Protein AF-A0A6B4JS55-F1 (afdb_monomer)

Solvent-accessible surface area (backbone atoms only — not comparable to full-atom values): 9440 Å² total; per-residue (Å²): 138,82,82,73,67,76,88,73,62,76,83,79,77,85,82,71,87,78,90,81,87,57,94,52,58,47,84,81,62,92,46,70,90,77,60,61,92,87,66,59,70,77,77,47,56,65,67,59,50,42,39,40,51,37,48,50,50,37,60,70,33,62,77,70,79,25,47,61,42,30,35,39,94,71,93,45,83,74,40,40,27,38,38,39,33,73,47,78,88,81,42,40,39,30,39,30,29,66,45,81,40,96,51,71,48,56,51,61,60,58,51,49,48,54,52,47,21,63,75,70,66,30,66,30,32,36,45,37,31,53,28,46,73,40,70,68,35,51,61,65,31,72,88,44,62,47,46,83,41,30,41,79,58,56,65,74,80,96

Secondary structure (DSSP, 8-state):
-PPPPGGG-PPPPP--------TTEEPPP--GGGPPTT--TTTS-HHHHHHHHHHHHHHHHTTTT-EEEEEPSSSSTT--EEEEE--TTT-EEEEEEE---SSPBPHHHHHHHHHHHHHHT-SEEEEE-SS-B-HHHHHHHTTTTEEEE-HHHHTTT-

pLDDT: mean 81.61, std 12.76, range [41.22, 96.5]

Organism: Clostridium botulinum (NCBI:txid1491)

Mean predicted aligned error: 8.32 Å

InterPro domains:
  IPR007560 Restriction endonuclease type IV, Mrr [PF04471] (41-150)
  IPR011335 Restriction endonuclease type II-like [SSF52980] (45-151)
  IPR011856 tRNA endonuclease-like domain superfamily [G3DSA:3.40.1350.10] (24-152)
  IPR052906 Type IV Methyl-Directed Restriction Enzyme [PTHR30015] (39-149)

Radius of gyration: 18.64 Å; Cα contacts (8 Å, |Δi|>4): 243; chains: 1; bounding box: 46×41×55 Å

Foldseek 3Di:
DDDPDPVPDDDDDDFDDADPDDPQFDDQDDLVVVDDPPDLLLPDDQVSQLSVVLVVVCVVQVPQCKHKTAGDPPPPLQFGIWIADRPNPQTGIETEGEDEDPDADDLVVLVSQVVVCVVVVHQAYEYHYQAHHDPSNCVVCVPHRYHYDYNVRVVVVD

Nearest PDB structures (foldseek):
  4oc8-assembly1_B  TM=4.666E-01  e=2.605E-04  Azoarcus olearius
  9bf5-assembly1_D  TM=5.554E-01  e=1.117E-01  Vibrio cholerae
  4rhl-assembly1_A  TM=4.607E-01  e=1.898E+00  Trypanosoma brucei brucei TREU927
  5kxq-assembly1_A  TM=5.515E-01  e=3.668E+00  Mus musculus
  8vh7-assembly2_B  TM=5.231E-01  e=5.099E+00  Pasteurella multocida

Structure (mmCIF, N/CA/C/O backbone):
data_AF-A0A6B4JS55-F1
#
_entry.id   AF-A0A6B4JS55-F1
#
loop_
_atom_site.group_PDB
_atom_site.id
_atom_site.type_symbol
_atom_site.label_atom_id
_atom_site.label_alt_id
_atom_site.label_comp_id
_atom_site.label_asym_id
_atom_site.label_entity_id
_atom_site.label_seq_id
_atom_site.pdbx_PDB_ins_code
_atom_site.Cartn_x
_atom_site.Cartn_y
_atom_site.Cartn_z
_atom_site.occupancy
_atom_site.B_iso_or_equiv
_atom_site.auth_seq_id
_atom_site.auth_comp_id
_atom_site.auth_asym_id
_atom_site.auth_atom_id
_atom_site.pdbx_PDB_model_num
ATOM 1 N N . MET A 1 1 ? -25.680 19.920 40.220 1.00 43.62 1 MET A N 1
ATOM 2 C CA . MET A 1 1 ? -25.164 18.617 39.754 1.00 43.62 1 MET A CA 1
ATOM 3 C C . MET A 1 1 ? -23.734 18.501 40.249 1.00 43.62 1 MET A C 1
ATOM 5 O O . MET A 1 1 ? -22.929 19.341 39.877 1.00 43.62 1 MET A O 1
ATOM 9 N N . SER A 1 2 ? -23.458 17.577 41.173 1.00 55.91 2 SER A N 1
ATOM 10 C CA . SER A 1 2 ? -22.101 17.342 41.684 1.00 55.91 2 SER A CA 1
ATOM 11 C C . SER A 1 2 ? -21.401 16.384 40.726 1.00 55.91 2 SER A C 1
ATOM 13 O O . SER A 1 2 ? -21.922 15.296 40.490 1.00 55.91 2 SER A O 1
ATOM 15 N N . ALA A 1 3 ? -20.277 16.789 40.137 1.00 56.72 3 ALA A N 1
ATOM 16 C CA . ALA A 1 3 ? -19.425 15.859 39.407 1.00 56.72 3 ALA A CA 1
ATOM 17 C C . ALA A 1 3 ? -18.825 14.875 40.424 1.00 56.72 3 ALA A C 1
ATOM 19 O O . ALA A 1 3 ? -18.230 15.303 41.413 1.00 56.72 3 ALA A O 1
ATOM 20 N N . GLY A 1 4 ? -19.048 13.573 40.227 1.00 68.38 4 GLY A N 1
ATOM 21 C CA . GLY A 1 4 ? -18.447 12.529 41.058 1.00 68.38 4 GLY A CA 1
ATOM 22 C C . GLY A 1 4 ? -16.914 12.543 40.963 1.00 68.38 4 GLY A C 1
ATOM 23 O O . GLY A 1 4 ? -16.363 13.103 40.008 1.00 68.38 4 GLY A O 1
ATOM 24 N N . PRO A 1 5 ? -16.206 11.970 41.949 1.00 69.19 5 PRO A N 1
ATOM 25 C CA . PRO A 1 5 ? -14.750 11.970 41.963 1.00 69.19 5 PRO A CA 1
ATOM 26 C C . PRO A 1 5 ? -14.206 11.210 40.745 1.00 69.19 5 PRO A C 1
ATOM 28 O O . PRO A 1 5 ? -14.605 10.084 40.458 1.00 69.19 5 PRO A O 1
ATOM 31 N N . LEU A 1 6 ? -13.264 11.832 40.027 1.00 60.06 6 LEU A N 1
ATOM 32 C CA . LEU A 1 6 ? -12.662 11.296 38.796 1.00 60.06 6 LEU A CA 1
ATOM 33 C C . LEU A 1 6 ? -12.039 9.894 38.984 1.00 60.06 6 LEU A C 1
ATOM 35 O O . LEU A 1 6 ? -11.842 9.171 38.015 1.00 60.06 6 LEU A O 1
ATOM 39 N N . SER A 1 7 ? -11.744 9.516 40.233 1.00 64.12 7 SER A N 1
ATOM 40 C CA . SER A 1 7 ? -11.198 8.221 40.646 1.00 64.12 7 SER A CA 1
ATOM 41 C C . SER A 1 7 ? -12.162 7.040 40.495 1.00 64.12 7 SER A C 1
ATOM 43 O O . SER A 1 7 ? -11.712 5.900 40.549 1.00 64.12 7 SER A O 1
ATOM 45 N N . GLU A 1 8 ? -13.465 7.287 40.334 1.00 66.12 8 GLU A N 1
ATOM 46 C CA . GLU A 1 8 ? -14.493 6.238 40.210 1.00 66.12 8 GLU A CA 1
ATOM 47 C C . GLU A 1 8 ? -14.862 5.907 38.754 1.00 66.12 8 GLU A C 1
ATOM 49 O O . GLU A 1 8 ? -15.607 4.961 38.496 1.00 66.12 8 GLU A O 1
ATOM 54 N N . LEU A 1 9 ? -14.333 6.651 37.779 1.00 66.69 9 LEU A N 1
ATOM 55 C CA . LEU A 1 9 ? -14.548 6.361 36.364 1.00 66.69 9 LEU A CA 1
ATOM 56 C C . LEU A 1 9 ? -13.609 5.234 35.922 1.00 66.69 9 LEU A C 1
ATOM 58 O O . LEU A 1 9 ? -12.410 5.441 35.734 1.00 66.69 9 LEU A O 1
ATOM 62 N N . ALA A 1 10 ? -14.161 4.033 35.732 1.00 71.75 10 ALA A N 1
ATOM 63 C CA . ALA A 1 10 ? -13.436 2.952 35.075 1.00 71.75 10 ALA A CA 1
ATOM 64 C C . ALA A 1 10 ? -13.008 3.408 33.664 1.00 71.75 10 ALA A C 1
ATOM 66 O O . ALA A 1 10 ? -13.832 3.969 32.934 1.00 71.75 10 ALA A O 1
ATOM 67 N N . PRO A 1 11 ? -11.745 3.189 33.257 1.00 70.06 11 PRO A N 1
ATOM 68 C CA . PRO A 1 11 ? -11.278 3.610 31.945 1.00 70.06 11 PRO A CA 1
ATOM 69 C C . PRO A 1 11 ? -12.096 2.926 30.845 1.00 70.06 11 PRO A C 1
ATOM 71 O O . PRO A 1 11 ? -12.168 1.697 30.768 1.00 70.06 11 PRO A O 1
ATOM 74 N N . ILE A 1 12 ? -12.712 3.738 29.986 1.00 75.38 12 ILE A N 1
ATOM 75 C CA . ILE A 1 12 ? -13.439 3.264 28.808 1.00 75.38 12 ILE A CA 1
ATOM 76 C C . ILE A 1 12 ? -12.394 2.824 27.785 1.00 75.38 12 ILE A C 1
ATOM 78 O O . ILE A 1 12 ? -11.573 3.631 27.347 1.00 75.38 12 ILE A O 1
ATOM 82 N N . ARG A 1 13 ? -12.406 1.542 27.409 1.00 64.00 13 ARG A N 1
ATOM 83 C CA . ARG A 1 13 ? -11.528 1.050 26.344 1.00 64.00 13 ARG A CA 1
ATOM 84 C C . ARG A 1 13 ? -11.985 1.647 25.009 1.00 64.00 13 ARG A C 1
ATOM 86 O O . ARG A 1 13 ? -13.163 1.494 24.679 1.00 64.00 13 ARG A O 1
ATOM 93 N N . PRO A 1 14 ? -11.096 2.299 24.242 1.00 69.75 14 PRO A N 1
ATOM 94 C CA . PRO A 1 14 ? -11.410 2.691 22.877 1.00 69.75 14 PRO A CA 1
ATOM 95 C C . PRO A 1 14 ? -11.754 1.445 22.059 1.00 69.75 14 PRO A C 1
ATOM 97 O O . PRO A 1 14 ? -11.102 0.410 22.202 1.00 69.75 14 PRO A O 1
ATOM 100 N N . ILE A 1 15 ? -12.779 1.542 21.218 1.00 74.00 15 ILE A N 1
ATOM 101 C CA . ILE A 1 15 ? -13.171 0.477 20.295 1.00 74.00 15 ILE A CA 1
ATOM 102 C C . ILE A 1 15 ? -12.742 0.928 18.902 1.00 74.00 15 ILE A C 1
ATOM 104 O O . ILE A 1 15 ? -13.204 1.965 18.429 1.00 74.00 15 ILE A O 1
ATOM 108 N N . LEU A 1 16 ? -11.863 0.157 18.262 1.00 77.88 16 LEU A N 1
ATOM 109 C CA . LEU A 1 16 ? -11.553 0.294 16.842 1.00 77.88 16 LEU A CA 1
ATOM 110 C C . LEU A 1 16 ? -12.348 -0.770 16.078 1.00 77.88 16 LEU A C 1
ATOM 112 O O . LEU A 1 16 ? -12.114 -1.965 16.256 1.00 77.88 16 LEU A O 1
ATOM 116 N N . ASP A 1 17 ? -13.303 -0.332 15.259 1.00 79.38 17 ASP A N 1
ATOM 117 C CA . ASP A 1 17 ? -14.098 -1.213 14.402 1.00 79.38 17 ASP A CA 1
ATOM 118 C C . ASP A 1 17 ? -13.525 -1.207 12.979 1.00 79.38 17 ASP A C 1
ATOM 120 O O . ASP A 1 17 ? -13.647 -0.226 12.243 1.00 79.38 17 ASP A O 1
ATOM 124 N N . LEU A 1 18 ? -12.839 -2.292 12.614 1.00 80.56 18 LEU A N 1
ATOM 125 C CA . LEU A 1 18 ? -12.252 -2.472 11.288 1.00 80.56 18 LEU A CA 1
ATOM 126 C C . LEU A 1 18 ? -13.158 -3.365 10.446 1.00 80.56 18 LEU A C 1
ATOM 128 O O . LEU A 1 18 ? -13.332 -4.550 10.744 1.00 80.56 18 LEU A O 1
ATOM 132 N N . ASN A 1 19 ? -13.685 -2.815 9.350 1.00 82.06 19 ASN A N 1
ATOM 133 C CA . ASN A 1 19 ? -14.408 -3.607 8.364 1.00 82.06 19 ASN A CA 1
ATOM 134 C C . ASN A 1 19 ? -13.429 -4.493 7.576 1.00 82.06 19 ASN A C 1
ATOM 136 O O . ASN A 1 19 ? -12.632 -4.006 6.769 1.00 82.06 19 ASN A O 1
ATOM 140 N N . ARG A 1 20 ? -13.533 -5.801 7.817 1.00 85.12 20 ARG A N 1
ATOM 141 C CA . ARG A 1 20 ? -12.724 -6.863 7.203 1.00 85.12 20 ARG A CA 1
ATOM 142 C C . ARG A 1 20 ? -13.462 -7.619 6.095 1.00 85.12 20 ARG A C 1
ATOM 144 O O . ARG A 1 20 ? -12.968 -8.632 5.615 1.00 85.12 20 ARG A O 1
ATOM 151 N N . ASN A 1 21 ? -14.657 -7.183 5.711 1.00 83.88 21 ASN A N 1
ATOM 152 C CA . ASN A 1 21 ? -15.412 -7.836 4.650 1.00 83.88 21 ASN A CA 1
ATOM 153 C C . ASN A 1 21 ? -15.010 -7.236 3.304 1.00 83.88 21 ASN A C 1
ATOM 155 O O . ASN A 1 21 ? -15.443 -6.140 2.953 1.00 83.88 21 ASN A O 1
ATOM 159 N N . ASP A 1 22 ? -14.197 -7.972 2.551 1.00 83.50 22 ASP A N 1
ATOM 160 C CA . ASP A 1 22 ? -13.803 -7.616 1.192 1.00 83.50 22 ASP A CA 1
ATOM 161 C C . ASP A 1 22 ? -13.894 -8.852 0.293 1.00 83.50 22 ASP A C 1
ATOM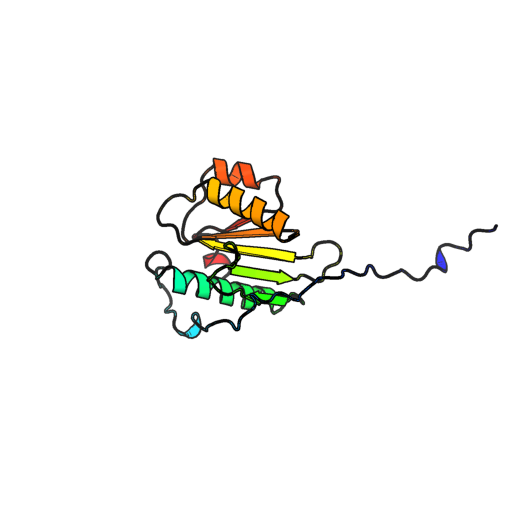 163 O O . ASP A 1 22 ? -13.310 -9.897 0.580 1.00 83.50 22 ASP A O 1
ATOM 167 N N . SER A 1 23 ? -14.639 -8.744 -0.807 1.00 83.75 23 SER A N 1
ATOM 168 C CA . SER A 1 23 ? -14.821 -9.849 -1.755 1.00 83.75 23 SER A CA 1
ATOM 169 C C . SER A 1 23 ? -13.563 -10.169 -2.561 1.00 83.75 23 SER A C 1
ATOM 171 O O . SER A 1 23 ? -13.549 -11.162 -3.282 1.00 83.75 23 SER A O 1
ATOM 173 N N . ARG A 1 24 ? -12.533 -9.317 -2.499 1.00 85.75 24 ARG A N 1
ATOM 174 C CA . ARG A 1 24 ? -11.260 -9.528 -3.194 1.00 85.75 24 ARG A CA 1
ATOM 175 C C . ARG A 1 24 ? -10.320 -10.465 -2.443 1.00 85.75 24 ARG A C 1
ATOM 177 O O . ARG A 1 24 ? -9.308 -10.845 -3.024 1.00 85.75 24 ARG A O 1
ATOM 184 N N . PHE A 1 25 ? -10.600 -10.800 -1.183 1.00 86.31 25 PHE A N 1
ATOM 185 C CA . PHE A 1 25 ? -9.686 -11.606 -0.381 1.00 86.31 25 PHE A CA 1
ATOM 186 C C . PHE A 1 25 ? -9.602 -13.052 -0.869 1.00 86.31 25 PHE A C 1
ATOM 188 O O . PHE A 1 25 ? -10.621 -13.704 -1.095 1.00 86.31 25 PHE A O 1
ATOM 195 N N . VAL A 1 26 ? -8.374 -13.546 -1.012 1.00 83.31 26 VAL A N 1
ATOM 196 C CA . VAL A 1 26 ? -8.061 -14.895 -1.498 1.00 83.31 26 VAL A CA 1
ATOM 197 C C . VAL A 1 26 ? -7.066 -15.592 -0.581 1.00 83.31 26 VAL A C 1
ATOM 199 O O . VAL A 1 26 ? -6.388 -14.956 0.226 1.00 83.31 26 VAL A O 1
ATOM 202 N N . THR A 1 27 ? -6.983 -16.917 -0.707 1.00 80.69 27 THR A N 1
ATOM 203 C CA . THR A 1 27 ? -5.937 -17.695 -0.045 1.00 80.69 27 THR A CA 1
ATOM 204 C C . THR A 1 27 ? -4.582 -17.385 -0.698 1.00 80.69 27 THR A C 1
ATOM 206 O O . THR A 1 27 ? -4.493 -17.424 -1.928 1.00 80.69 27 THR A O 1
ATOM 209 N N . PRO A 1 28 ? -3.546 -17.074 0.094 1.00 72.00 28 PRO A N 1
ATOM 210 C CA . PRO A 1 28 ? -2.179 -16.911 -0.391 1.00 72.00 28 PRO A CA 1
ATOM 211 C C . PRO A 1 28 ? -1.687 -18.154 -1.146 1.00 72.00 28 PRO A C 1
ATOM 213 O O . PRO A 1 28 ? -2.043 -19.283 -0.805 1.00 72.00 28 PRO A O 1
ATOM 216 N N . ILE A 1 29 ? -0.862 -17.939 -2.171 1.00 74.62 29 ILE A N 1
ATOM 217 C CA . ILE A 1 29 ? -0.146 -19.008 -2.878 1.00 74.62 29 ILE A CA 1
ATOM 218 C C . ILE A 1 29 ? 1.243 -19.119 -2.256 1.00 74.62 29 ILE A C 1
ATOM 220 O O . ILE A 1 29 ? 1.911 -18.099 -2.101 1.00 74.62 29 ILE A O 1
ATOM 224 N N . GLU A 1 30 ? 1.680 -20.338 -1.934 1.00 73.38 30 GLU A N 1
ATOM 225 C CA . GLU A 1 30 ? 3.015 -20.561 -1.378 1.00 73.38 30 GLU A CA 1
ATOM 226 C C . GLU A 1 30 ? 4.106 -20.473 -2.456 1.00 73.38 30 GLU A C 1
ATOM 228 O O . GLU A 1 30 ? 4.227 -21.359 -3.305 1.00 73.38 30 GLU A O 1
ATOM 233 N N . VAL A 1 31 ? 4.925 -19.420 -2.410 1.00 72.62 31 VAL A N 1
ATOM 234 C CA . VAL A 1 31 ? 6.056 -19.173 -3.324 1.00 72.62 31 VAL A CA 1
ATOM 235 C C . VAL A 1 31 ? 7.390 -19.257 -2.581 1.00 72.62 31 VAL A C 1
ATOM 237 O O . VAL A 1 31 ? 8.357 -19.814 -3.100 1.00 72.62 31 VAL A O 1
ATOM 240 N N . LEU A 1 32 ? 7.435 -18.791 -1.330 1.00 67.25 32 LEU A N 1
ATOM 241 C CA . LEU A 1 32 ? 8.620 -18.754 -0.469 1.00 67.25 32 LEU A CA 1
ATOM 242 C C . LEU A 1 32 ? 9.299 -20.113 -0.300 1.00 67.25 32 LEU A C 1
ATOM 244 O O . LEU A 1 32 ? 10.522 -20.175 -0.220 1.00 67.25 32 LEU A O 1
ATOM 248 N N . ASN A 1 33 ? 8.528 -21.199 -0.264 1.00 69.50 33 ASN A N 1
ATOM 249 C CA . ASN A 1 33 ? 9.065 -22.546 -0.058 1.00 69.50 33 ASN A CA 1
ATOM 250 C C . ASN A 1 33 ? 9.905 -23.054 -1.247 1.00 69.50 33 ASN A C 1
ATOM 252 O O . ASN A 1 33 ? 10.666 -24.003 -1.083 1.00 69.50 33 ASN A O 1
ATOM 256 N N . ASN A 1 34 ? 9.790 -22.418 -2.419 1.00 70.25 34 ASN A N 1
ATOM 257 C CA . ASN A 1 34 ? 10.501 -22.796 -3.642 1.00 70.25 34 ASN A CA 1
ATOM 258 C C . ASN A 1 34 ? 11.648 -21.834 -3.999 1.00 70.25 34 ASN A C 1
ATOM 260 O O . ASN A 1 34 ? 12.261 -21.991 -5.054 1.00 70.25 34 ASN A O 1
ATOM 264 N N . LEU A 1 35 ? 11.929 -20.830 -3.159 1.00 73.19 35 LEU A N 1
ATOM 265 C CA . LEU A 1 35 ? 12.982 -19.851 -3.422 1.00 73.19 35 LEU A CA 1
ATOM 266 C C . LEU A 1 35 ? 14.337 -20.323 -2.898 1.00 73.19 35 LEU A C 1
ATOM 268 O O . LEU A 1 35 ? 14.494 -20.611 -1.713 1.00 73.19 35 LEU A O 1
ATOM 272 N N . GLU A 1 36 ? 15.331 -20.357 -3.785 1.00 74.38 36 GLU A N 1
ATOM 273 C CA . GLU A 1 36 ? 16.715 -20.641 -3.414 1.00 74.38 36 GLU A CA 1
ATOM 274 C C . GLU A 1 36 ? 17.407 -19.383 -2.870 1.00 74.38 36 GLU A C 1
ATOM 276 O O . GLU A 1 36 ? 17.162 -18.254 -3.318 1.00 74.38 36 GLU A O 1
ATOM 281 N N . GLU A 1 37 ? 18.305 -19.578 -1.905 1.00 68.69 37 GLU A N 1
ATOM 282 C CA . GLU A 1 37 ? 19.143 -18.509 -1.366 1.00 68.69 37 GLU A CA 1
ATOM 283 C C . GLU A 1 37 ? 19.997 -17.893 -2.491 1.00 68.69 37 GLU A C 1
ATOM 285 O O . GLU A 1 37 ? 20.692 -18.597 -3.221 1.00 68.69 37 GLU A O 1
ATOM 290 N N . GLY A 1 38 ? 19.922 -16.569 -2.661 1.00 68.81 38 GLY A N 1
ATOM 291 C CA . GLY A 1 38 ? 20.593 -15.857 -3.757 1.00 68.81 38 GLY A CA 1
ATOM 292 C C . GLY A 1 38 ? 19.754 -15.661 -5.027 1.00 68.81 38 GLY A C 1
ATOM 293 O O . GLY A 1 38 ? 20.281 -15.151 -6.017 1.00 68.81 38 GLY A O 1
ATOM 294 N N . THR A 1 39 ? 18.460 -16.007 -5.012 1.00 74.69 39 THR A N 1
ATOM 295 C CA . THR A 1 39 ? 17.543 -15.711 -6.126 1.00 74.69 39 THR A CA 1
ATOM 296 C C . THR A 1 39 ? 17.510 -14.212 -6.441 1.00 74.69 39 THR A C 1
ATOM 298 O O . THR A 1 39 ? 17.236 -13.376 -5.577 1.00 74.69 39 THR A O 1
ATOM 301 N N . ASN A 1 40 ? 17.732 -13.857 -7.709 1.00 76.06 40 ASN A N 1
ATOM 302 C CA . ASN A 1 40 ? 17.613 -12.479 -8.169 1.00 76.06 40 ASN A CA 1
ATOM 303 C C . ASN A 1 40 ? 16.135 -12.087 -8.342 1.00 76.06 40 ASN A C 1
ATOM 305 O O . ASN A 1 40 ? 15.525 -12.334 -9.382 1.00 76.06 40 ASN A O 1
ATOM 309 N N . LEU A 1 41 ? 15.571 -11.410 -7.340 1.00 77.38 41 LEU A N 1
ATOM 310 C CA . LEU A 1 41 ? 14.175 -10.952 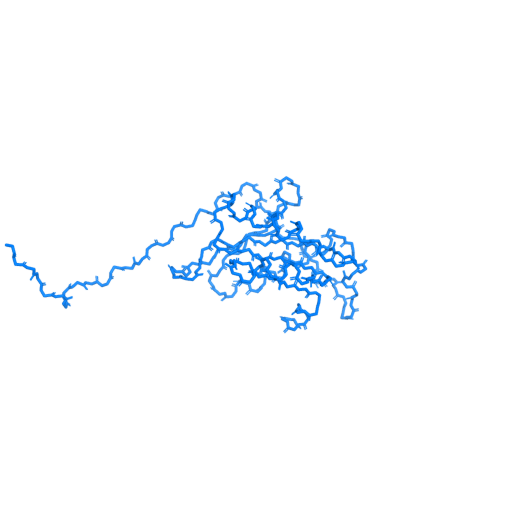-7.352 1.00 77.38 41 LEU A CA 1
ATOM 311 C C . LEU A 1 41 ? 13.835 -10.024 -8.533 1.00 77.38 41 LEU A C 1
ATOM 313 O O . LEU A 1 41 ? 12.675 -9.924 -8.917 1.00 77.38 41 LEU A O 1
ATOM 317 N N . ALA A 1 42 ? 14.816 -9.335 -9.128 1.00 73.25 42 ALA A N 1
ATOM 318 C CA . ALA A 1 42 ? 14.571 -8.476 -10.290 1.00 73.25 42 ALA A CA 1
ATOM 319 C C . ALA A 1 42 ? 14.326 -9.277 -11.587 1.00 73.25 42 ALA A C 1
ATOM 321 O O . ALA A 1 42 ? 13.667 -8.781 -12.512 1.00 73.25 42 ALA A O 1
ATOM 322 N N . GLU A 1 43 ? 14.842 -10.507 -11.651 1.00 79.94 43 GLU A N 1
ATOM 323 C CA . GLU A 1 43 ? 14.688 -11.435 -12.779 1.00 79.94 43 GLU A CA 1
ATOM 324 C C . GLU A 1 43 ? 13.467 -12.352 -12.640 1.00 79.94 43 GLU A C 1
ATOM 326 O O . GLU A 1 43 ? 13.025 -12.915 -13.639 1.00 79.94 43 GLU A O 1
ATOM 331 N N . MET A 1 44 ? 12.893 -12.442 -11.437 1.00 81.19 44 MET A N 1
ATOM 332 C CA . MET A 1 44 ? 11.644 -13.151 -11.156 1.00 81.19 44 MET A CA 1
ATOM 333 C C . MET A 1 44 ? 10.484 -12.625 -12.016 1.00 81.19 44 MET A C 1
ATOM 335 O O . MET A 1 44 ? 10.440 -11.439 -12.377 1.00 81.19 44 MET A O 1
ATOM 339 N N . ASP A 1 45 ? 9.525 -13.499 -12.335 1.00 84.19 45 ASP A N 1
ATOM 340 C CA . ASP A 1 45 ? 8.291 -13.056 -12.971 1.00 84.19 45 ASP A CA 1
ATOM 341 C C . ASP A 1 45 ? 7.548 -12.044 -12.080 1.00 84.19 45 ASP A C 1
ATOM 343 O O . ASP A 1 45 ? 7.679 -12.021 -10.856 1.00 84.19 45 ASP A O 1
ATOM 347 N N . TRP A 1 46 ? 6.824 -11.119 -12.703 1.00 80.44 46 TRP A N 1
ATOM 348 C CA . TRP A 1 46 ? 6.134 -10.071 -11.957 1.00 80.44 46 TRP A CA 1
ATOM 349 C C . TRP A 1 46 ? 5.014 -10.643 -11.071 1.00 80.44 46 TRP A C 1
ATOM 351 O O . TRP A 1 46 ? 4.821 -10.122 -9.975 1.00 80.44 46 TRP A O 1
ATOM 361 N N . GLU A 1 47 ? 4.333 -11.709 -11.505 1.00 81.25 47 GLU A N 1
ATOM 362 C CA . GLU A 1 47 ? 3.260 -12.362 -10.748 1.00 81.25 47 GLU A CA 1
ATOM 363 C C . GLU A 1 47 ? 3.835 -13.103 -9.532 1.00 81.25 47 GLU A C 1
ATOM 365 O O . GLU A 1 47 ? 3.358 -12.931 -8.408 1.00 81.25 47 GLU A O 1
ATOM 370 N N . ASP A 1 48 ? 4.943 -13.826 -9.723 1.00 81.69 48 ASP A N 1
ATOM 371 C CA . ASP A 1 48 ? 5.679 -14.487 -8.638 1.00 81.69 48 ASP A CA 1
ATOM 372 C C . ASP A 1 48 ? 6.176 -13.479 -7.591 1.00 81.69 48 ASP A C 1
ATOM 374 O O . ASP A 1 48 ? 6.087 -13.733 -6.389 1.00 81.69 48 ASP A O 1
ATOM 378 N N . PHE A 1 49 ? 6.649 -12.303 -8.022 1.00 82.50 49 PHE A N 1
ATOM 379 C CA . PHE A 1 49 ? 7.070 -11.245 -7.102 1.00 82.50 49 PHE A CA 1
ATOM 380 C C . PHE A 1 49 ? 5.899 -10.691 -6.280 1.00 82.50 49 PHE A C 1
ATOM 382 O O . PHE A 1 49 ? 6.048 -10.448 -5.081 1.00 82.50 49 PHE A O 1
ATOM 389 N N . GLU A 1 50 ? 4.726 -10.499 -6.887 1.00 82.44 50 GLU A N 1
ATOM 390 C CA . GLU A 1 50 ? 3.527 -10.087 -6.149 1.00 82.44 50 GLU A CA 1
ATOM 391 C C . GLU A 1 50 ? 3.130 -11.141 -5.108 1.00 82.44 50 GLU A C 1
ATOM 393 O O . GLU A 1 50 ? 2.871 -10.799 -3.952 1.00 82.44 50 GLU A O 1
ATOM 398 N N . HIS A 1 51 ? 3.135 -12.424 -5.479 1.00 82.69 51 HIS A N 1
ATOM 399 C CA . HIS A 1 51 ? 2.856 -13.524 -4.553 1.00 82.69 51 HIS A CA 1
ATOM 400 C C . HIS A 1 51 ? 3.879 -13.626 -3.419 1.00 82.69 51 HIS A C 1
ATOM 402 O O . HIS A 1 51 ? 3.485 -13.775 -2.261 1.00 82.69 51 HIS A O 1
ATOM 408 N N . LEU A 1 52 ? 5.164 -13.447 -3.721 1.00 83.56 52 LEU A N 1
ATOM 409 C CA . LEU A 1 52 ? 6.229 -13.387 -2.725 1.00 83.56 52 LEU A CA 1
ATOM 410 C C . LEU A 1 52 ? 5.974 -12.281 -1.692 1.00 83.56 52 LEU A C 1
ATOM 412 O O . LEU A 1 52 ? 6.063 -12.518 -0.488 1.00 83.56 52 LEU A O 1
ATOM 416 N N . VAL A 1 53 ? 5.645 -11.068 -2.146 1.00 83.44 53 VAL A N 1
ATOM 417 C CA . VAL A 1 53 ? 5.361 -9.944 -1.243 1.00 83.44 53 VAL A CA 1
ATOM 418 C C . VAL A 1 53 ? 4.115 -10.230 -0.405 1.00 83.44 53 VAL A C 1
ATOM 420 O O . VAL A 1 53 ? 4.118 -9.966 0.795 1.00 83.44 53 VAL A O 1
ATOM 423 N N . ARG A 1 54 ? 3.069 -10.807 -1.000 1.00 83.25 54 ARG A N 1
ATOM 424 C CA . ARG A 1 54 ? 1.842 -11.194 -0.288 1.00 83.25 54 ARG A CA 1
ATOM 425 C C . ARG A 1 54 ? 2.138 -12.145 0.876 1.00 83.25 54 ARG A C 1
ATOM 427 O O . ARG A 1 54 ? 1.753 -11.843 2.005 1.00 83.25 54 ARG A O 1
ATOM 434 N N . GLU A 1 55 ? 2.872 -13.230 0.630 1.00 82.25 55 GLU A N 1
ATOM 435 C CA . GLU A 1 55 ? 3.279 -14.165 1.689 1.00 82.25 55 GLU A CA 1
ATOM 436 C C . GLU A 1 55 ? 4.203 -13.527 2.728 1.00 82.25 55 GLU A C 1
ATOM 438 O O . GLU A 1 55 ? 4.077 -13.790 3.925 1.00 82.25 55 GLU A O 1
ATOM 443 N N . LEU A 1 56 ? 5.155 -12.700 2.289 1.00 80.88 56 LEU A N 1
ATOM 444 C CA . LEU A 1 56 ? 6.088 -12.030 3.186 1.00 80.88 56 LEU A CA 1
ATOM 445 C C . LEU A 1 56 ? 5.336 -11.165 4.200 1.00 80.88 56 LEU A C 1
ATOM 447 O O . LEU A 1 56 ? 5.598 -11.235 5.400 1.00 80.88 56 LEU A O 1
ATOM 451 N N . PHE A 1 57 ? 4.384 -10.365 3.725 1.00 80.44 57 PHE A N 1
ATOM 452 C CA . PHE A 1 57 ? 3.568 -9.525 4.592 1.00 80.44 57 PHE A CA 1
ATOM 453 C C . PHE A 1 57 ? 2.675 -10.349 5.506 1.00 80.44 57 PHE A C 1
ATOM 455 O O . PHE A 1 57 ? 2.564 -10.036 6.686 1.00 80.44 57 PHE A O 1
ATOM 462 N N . GLU A 1 58 ? 2.081 -11.428 5.013 1.00 81.12 58 GLU A N 1
ATOM 463 C CA . GLU A 1 58 ? 1.339 -12.326 5.888 1.00 81.12 58 GLU A CA 1
ATOM 464 C C . GLU A 1 58 ? 2.217 -12.854 7.030 1.00 81.12 58 GLU A C 1
ATOM 466 O O . GLU A 1 58 ? 1.836 -12.738 8.195 1.00 81.12 58 GLU A O 1
ATOM 471 N N . LYS A 1 59 ? 3.435 -13.323 6.731 1.00 79.31 59 LYS A N 1
ATOM 472 C CA . LYS A 1 59 ? 4.382 -13.806 7.746 1.00 79.31 59 LYS A CA 1
ATOM 473 C C . LYS A 1 59 ? 4.796 -12.713 8.729 1.00 79.31 59 LYS A C 1
ATOM 475 O O . LYS A 1 59 ? 4.700 -12.943 9.933 1.00 79.31 59 LYS A O 1
ATOM 480 N N . ILE A 1 60 ? 5.199 -11.536 8.244 1.00 76.69 60 ILE A N 1
ATOM 481 C CA . ILE A 1 60 ? 5.639 -10.411 9.089 1.00 76.69 60 ILE A CA 1
ATOM 482 C C . ILE A 1 60 ? 4.550 -10.011 10.089 1.00 76.69 60 ILE A C 1
ATOM 484 O O . ILE A 1 60 ? 4.834 -9.805 11.265 1.00 76.69 60 ILE A O 1
ATOM 488 N N . PHE A 1 61 ? 3.301 -9.924 9.641 1.00 74.38 61 PHE A N 1
ATOM 489 C CA . PHE A 1 61 ? 2.215 -9.401 10.467 1.00 74.38 61 PHE A CA 1
ATOM 490 C C . PHE A 1 61 ? 1.475 -10.486 11.266 1.00 74.38 61 PHE A C 1
ATOM 492 O O . PHE A 1 61 ? 0.824 -10.158 12.257 1.00 74.38 61 PHE A O 1
ATOM 499 N N . SER A 1 62 ? 1.611 -11.771 10.908 1.00 70.31 62 SER A N 1
ATOM 500 C CA . SER A 1 62 ? 0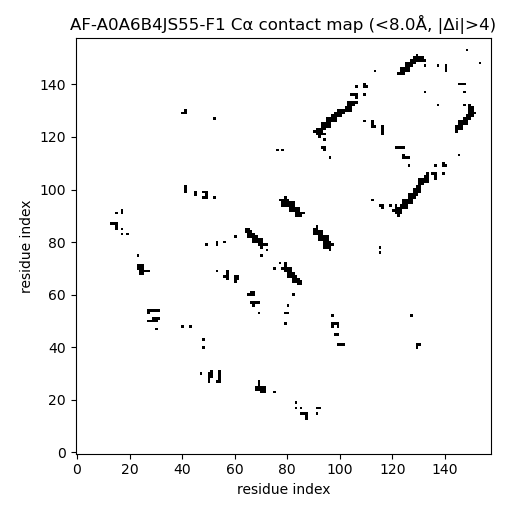.951 -12.897 11.597 1.00 70.31 62 SER A CA 1
ATOM 501 C C . SER A 1 62 ? 1.270 -13.013 13.098 1.00 70.31 62 SER A C 1
ATOM 503 O O . SER A 1 62 ? 0.490 -13.604 13.845 1.00 70.31 62 SER A O 1
ATOM 505 N N . GLY A 1 63 ? 2.389 -12.444 13.565 1.00 62.72 63 GLY A N 1
ATOM 506 C CA . GLY A 1 63 ? 2.817 -12.506 14.967 1.00 62.72 63 GLY A CA 1
ATOM 507 C C . GLY A 1 63 ? 2.340 -11.356 15.863 1.00 62.72 63 GLY A C 1
ATOM 508 O O . GLY A 1 63 ? 2.436 -11.470 17.084 1.00 62.72 63 GLY A O 1
ATOM 509 N N . GLU A 1 64 ? 1.826 -10.256 15.305 1.00 63.94 64 GLU A N 1
ATOM 510 C CA . GLU A 1 64 ? 1.659 -8.985 16.039 1.00 63.94 64 GLU A CA 1
ATOM 511 C C . GLU A 1 64 ? 0.201 -8.645 16.398 1.00 63.94 64 GLU A C 1
ATOM 513 O O . GLU A 1 64 ? -0.151 -7.476 16.527 1.00 63.94 64 GLU A O 1
ATOM 518 N N . ASN A 1 65 ? -0.689 -9.641 16.528 1.00 73.12 65 ASN A N 1
ATOM 519 C CA . ASN A 1 65 ? -2.151 -9.425 16.572 1.00 73.12 65 ASN A CA 1
ATOM 520 C C . ASN A 1 65 ? -2.710 -8.713 15.318 1.00 73.12 65 ASN A C 1
ATOM 522 O O . ASN A 1 65 ? -3.897 -8.387 15.273 1.00 73.12 65 ASN A O 1
ATOM 526 N N . CYS A 1 66 ? -1.879 -8.497 14.299 1.00 77.94 66 CYS A N 1
ATOM 527 C CA . CYS A 1 66 ? -2.273 -7.949 13.017 1.00 77.94 66 CYS A CA 1
ATOM 528 C C . CYS A 1 66 ? -2.824 -9.062 12.126 1.00 77.94 66 CYS A C 1
ATOM 530 O O . CYS A 1 66 ? -2.321 -10.183 12.100 1.00 77.94 66 CYS A O 1
ATOM 532 N N . GLU A 1 67 ? -3.864 -8.743 11.369 1.00 84.06 67 GLU A N 1
ATOM 533 C CA . GLU A 1 67 ? -4.441 -9.655 10.388 1.00 84.06 67 GLU A CA 1
ATOM 534 C C . GLU A 1 67 ? -4.097 -9.164 8.988 1.00 84.06 67 GLU A C 1
ATOM 536 O O . GLU A 1 67 ? -4.422 -8.033 8.638 1.00 84.06 67 GLU A O 1
ATOM 541 N N . VAL A 1 68 ? -3.476 -10.008 8.168 1.00 83.88 68 VAL A N 1
ATOM 542 C CA . VAL A 1 68 ? -3.233 -9.697 6.755 1.00 83.88 68 VAL A CA 1
ATOM 543 C C . VAL A 1 68 ? -4.186 -10.491 5.890 1.00 83.88 68 VAL A C 1
ATOM 545 O O . VAL A 1 68 ? -4.400 -11.685 6.089 1.00 83.88 68 VAL A O 1
ATOM 548 N N . LYS A 1 69 ? -4.775 -9.802 4.918 1.00 85.50 69 LYS A N 1
ATOM 549 C CA . LYS A 1 69 ? -5.606 -10.384 3.877 1.00 85.50 69 LYS A CA 1
ATOM 550 C C . LYS A 1 69 ? -5.002 -10.064 2.526 1.00 85.50 69 LYS A C 1
ATOM 552 O O . LYS A 1 69 ? -4.863 -8.901 2.152 1.00 85.50 69 LYS A O 1
ATOM 557 N N . VAL A 1 70 ? -4.660 -11.115 1.801 1.00 83.44 70 VAL A N 1
ATOM 558 C CA . VAL A 1 70 ? -4.186 -11.030 0.424 1.00 83.44 70 VAL A CA 1
ATOM 559 C C . VAL A 1 70 ? -5.376 -10.813 -0.501 1.00 83.44 70 VAL A C 1
ATOM 561 O O . VAL A 1 70 ? -6.424 -11.436 -0.325 1.00 83.44 70 VAL A O 1
ATOM 564 N N . THR A 1 71 ? -5.227 -9.930 -1.480 1.00 80.62 71 THR A N 1
ATOM 565 C CA . THR A 1 71 ? -6.231 -9.656 -2.514 1.00 80.62 71 THR A CA 1
ATOM 566 C C . THR A 1 71 ? -5.877 -10.375 -3.814 1.00 80.62 71 THR A C 1
ATOM 568 O O . THR A 1 71 ? -4.714 -10.648 -4.107 1.00 80.62 71 THR A O 1
ATOM 571 N N . GLN A 1 72 ? -6.892 -10.735 -4.598 1.00 78.62 72 GLN A N 1
ATOM 572 C CA . GLN A 1 72 ? -6.692 -11.295 -5.937 1.00 78.62 72 GLN A CA 1
ATOM 573 C C . GLN A 1 72 ? -6.009 -10.283 -6.867 1.00 78.62 72 GLN A C 1
ATOM 575 O O . GLN A 1 72 ? -6.421 -9.133 -6.905 1.00 78.62 72 GLN A O 1
ATOM 580 N N . ALA A 1 73 ? -5.075 -10.735 -7.706 1.00 66.31 73 ALA A N 1
ATOM 581 C CA . ALA A 1 73 ? -4.333 -9.873 -8.638 1.00 66.31 73 ALA A CA 1
ATOM 582 C C . ALA A 1 73 ? -5.205 -9.162 -9.700 1.00 66.31 73 ALA A C 1
ATOM 584 O O . ALA A 1 73 ? -4.769 -8.230 -10.373 1.00 66.31 73 ALA A O 1
ATOM 585 N N . SER A 1 74 ? -6.449 -9.613 -9.915 1.00 62.34 74 SER A N 1
ATOM 586 C CA . SER A 1 74 ? -7.356 -9.022 -10.903 1.00 62.34 74 SER A CA 1
ATOM 587 C C . SER A 1 74 ? -8.425 -8.156 -10.242 1.00 62.34 74 SER A C 1
ATOM 589 O O . SER A 1 74 ? -9.165 -8.619 -9.377 1.00 62.34 74 SER A O 1
ATOM 591 N N . ARG A 1 75 ? -8.594 -6.922 -10.741 1.00 63.38 75 ARG A N 1
ATOM 592 C CA . ARG A 1 75 ? -9.642 -5.964 -10.316 1.00 63.38 75 ARG A CA 1
ATOM 593 C C . ARG A 1 75 ? -9.534 -5.517 -8.853 1.00 63.38 75 ARG A C 1
ATOM 595 O O . ARG A 1 75 ? -10.532 -5.141 -8.243 1.00 63.38 75 ARG A O 1
ATOM 602 N N . ASP A 1 76 ? -8.332 -5.518 -8.305 1.00 64.81 76 ASP A N 1
ATOM 603 C CA . ASP A 1 76 ? -8.027 -5.074 -6.944 1.00 64.81 76 ASP A CA 1
ATOM 604 C C . ASP A 1 76 ? -7.686 -3.583 -6.829 1.00 64.81 76 ASP A C 1
ATOM 606 O O . ASP A 1 76 ? -7.397 -3.111 -5.731 1.00 64.81 76 ASP A O 1
ATOM 610 N N . CYS A 1 77 ? -7.734 -2.836 -7.938 1.00 73.12 77 CYS A N 1
ATOM 611 C CA . CYS A 1 77 ? -7.262 -1.449 -8.019 1.00 73.12 77 CYS A CA 1
ATOM 612 C C . CYS A 1 77 ? -5.774 -1.304 -7.634 1.00 73.12 77 CYS A C 1
ATOM 614 O O . CYS A 1 77 ? -5.345 -0.248 -7.165 1.00 73.12 77 CYS A O 1
ATOM 616 N N . GLY A 1 78 ? -4.990 -2.365 -7.848 1.00 79.69 78 GLY A N 1
ATOM 617 C CA . GLY A 1 78 ? -3.567 -2.440 -7.556 1.00 79.69 78 GLY A CA 1
ATOM 618 C C . GLY A 1 78 ? -3.240 -2.612 -6.078 1.00 79.69 78 GLY A C 1
ATOM 619 O O . GLY A 1 78 ? -2.130 -2.261 -5.705 1.00 79.69 78 GLY A O 1
ATOM 620 N N . VAL A 1 79 ? -4.183 -3.042 -5.234 1.00 88.56 79 VAL A N 1
ATOM 621 C CA . VAL A 1 79 ? -3.930 -3.429 -3.836 1.00 88.56 79 VAL A CA 1
ATOM 622 C C . VAL A 1 79 ? -3.534 -4.895 -3.820 1.00 88.56 79 VAL A C 1
ATOM 624 O O . VAL A 1 79 ? -4.351 -5.714 -4.208 1.00 88.56 79 VAL A O 1
ATOM 627 N N . ASP A 1 80 ? -2.347 -5.229 -3.324 1.00 88.56 80 ASP A N 1
ATOM 628 C CA . ASP A 1 80 ? -1.860 -6.615 -3.279 1.00 88.56 80 ASP A CA 1
ATOM 629 C C . ASP A 1 80 ? -2.164 -7.311 -1.953 1.00 88.56 80 ASP A C 1
ATOM 631 O O . ASP A 1 80 ? -2.373 -8.525 -1.904 1.00 88.56 80 ASP A O 1
ATOM 635 N N . ALA A 1 81 ? -2.187 -6.537 -0.869 1.00 89.50 81 ALA A N 1
ATOM 636 C CA . ALA A 1 81 ? -2.592 -7.004 0.445 1.00 89.50 81 ALA A CA 1
ATOM 637 C C . ALA A 1 81 ? -3.141 -5.852 1.292 1.00 89.50 81 ALA A C 1
ATOM 639 O O . ALA A 1 81 ? -2.798 -4.679 1.108 1.00 89.50 81 ALA A O 1
ATOM 640 N N . ILE A 1 82 ? -3.979 -6.210 2.260 1.00 91.50 82 ILE A N 1
ATOM 641 C CA . ILE A 1 82 ? -4.500 -5.305 3.277 1.00 91.50 82 ILE A CA 1
ATOM 642 C C . ILE A 1 82 ? -4.158 -5.876 4.645 1.00 91.50 82 ILE A C 1
ATOM 644 O O . ILE A 1 82 ? -4.538 -7.002 4.959 1.00 91.50 82 ILE A O 1
ATOM 648 N N . ALA A 1 83 ? -3.457 -5.093 5.460 1.00 90.31 83 ALA A N 1
ATOM 649 C CA . ALA A 1 83 ? -3.226 -5.420 6.859 1.00 90.31 83 ALA A CA 1
ATOM 650 C C . ALA A 1 83 ? -4.209 -4.654 7.750 1.00 90.31 83 ALA A C 1
ATOM 652 O O . ALA A 1 83 ? -4.526 -3.491 7.499 1.00 90.31 83 ALA A O 1
ATOM 653 N N . PHE A 1 84 ? -4.679 -5.310 8.799 1.00 90.19 84 PHE A N 1
ATOM 654 C CA . PHE A 1 84 ? -5.546 -4.761 9.825 1.00 90.19 84 PHE A CA 1
ATOM 655 C C . PHE A 1 84 ? -4.815 -4.857 11.157 1.00 90.19 84 PHE A C 1
ATOM 657 O O . PHE A 1 84 ? -4.701 -5.938 11.735 1.00 90.19 84 PHE A O 1
ATOM 664 N N . ASP A 1 85 ? -4.322 -3.721 11.629 1.00 88.69 85 ASP A N 1
ATOM 665 C CA . ASP A 1 85 ? -3.682 -3.597 12.932 1.00 88.69 85 ASP A CA 1
ATOM 666 C C . ASP A 1 85 ? -4.742 -3.162 13.964 1.00 88.69 85 ASP A C 1
ATOM 668 O O . ASP A 1 85 ? -5.352 -2.100 13.795 1.00 88.69 85 ASP A O 1
ATOM 672 N N . PRO A 1 86 ? -5.026 -3.968 15.006 1.00 86.25 86 PRO A N 1
ATOM 673 C CA . PRO A 1 86 ? -6.044 -3.647 16.000 1.00 86.25 86 PRO A CA 1
ATOM 674 C C . PRO A 1 86 ? -5.611 -2.574 17.011 1.00 86.25 86 PRO A C 1
ATOM 676 O O . PRO A 1 86 ? -6.420 -2.217 17.873 1.00 86.25 86 PRO A O 1
ATOM 679 N N . ASP A 1 87 ? -4.370 -2.072 16.963 1.00 86.75 87 ASP A N 1
ATOM 680 C CA . ASP A 1 87 ? -3.920 -0.998 17.847 1.00 86.75 87 ASP A CA 1
ATOM 681 C C . ASP A 1 87 ? -4.788 0.259 17.653 1.00 86.75 87 ASP A C 1
ATOM 683 O O . ASP A 1 87 ? -4.843 0.872 16.588 1.00 86.75 87 ASP A O 1
ATOM 687 N N . VAL A 1 88 ? -5.479 0.667 18.718 1.00 82.62 88 VAL A N 1
ATOM 688 C CA . VAL A 1 88 ? -6.463 1.762 18.686 1.00 82.62 88 VAL A CA 1
ATOM 689 C C . VAL A 1 88 ? -5.842 3.155 18.531 1.00 82.62 88 VAL A C 1
ATOM 691 O O . VAL A 1 88 ? -6.570 4.128 18.343 1.00 82.62 88 VAL A O 1
ATOM 694 N N . ILE A 1 89 ? -4.518 3.274 18.657 1.00 83.75 89 ILE A N 1
ATOM 695 C CA . ILE A 1 89 ? -3.774 4.539 18.608 1.00 83.75 89 ILE A CA 1
ATOM 696 C C . ILE A 1 89 ? -2.992 4.654 17.297 1.00 83.75 89 ILE A C 1
ATOM 698 O O . ILE A 1 89 ? -2.950 5.728 16.697 1.00 83.75 89 ILE A O 1
ATOM 702 N N . ARG A 1 90 ? -2.324 3.574 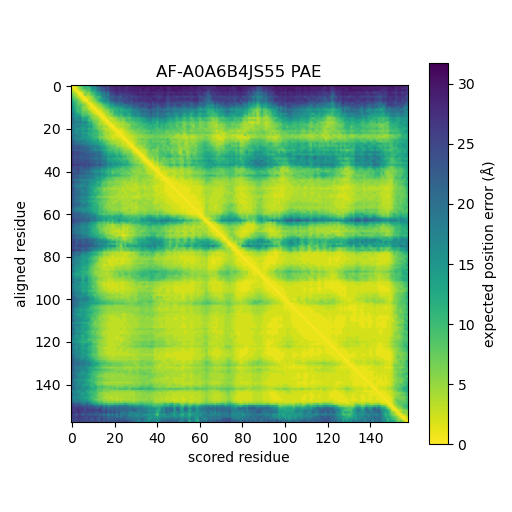16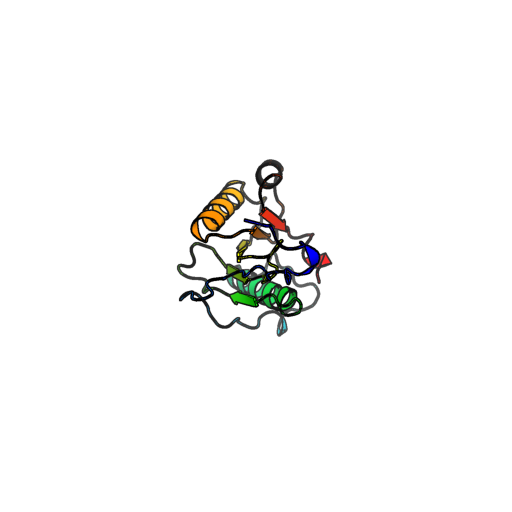.886 1.00 83.88 90 ARG A N 1
ATOM 703 C CA . ARG A 1 90 ? -1.356 3.548 15.778 1.00 83.88 90 ARG A CA 1
ATOM 704 C C . ARG A 1 90 ? -1.759 2.621 14.637 1.00 83.88 90 ARG A C 1
ATOM 706 O O . ARG A 1 90 ? -1.200 2.757 13.549 1.00 83.88 90 ARG A O 1
ATOM 713 N N . GLY A 1 91 ? -2.680 1.703 14.902 1.00 87.31 91 GLY A N 1
ATOM 714 C CA . GLY A 1 91 ? -3.134 0.701 13.957 1.00 87.31 91 GLY A CA 1
ATOM 715 C C . GLY A 1 91 ? -4.159 1.244 12.969 1.00 87.31 91 GLY A C 1
ATOM 716 O O . GLY A 1 91 ? -4.218 2.438 12.663 1.00 87.31 91 GLY A O 1
ATOM 717 N N . GLY A 1 92 ? -4.972 0.339 12.442 1.00 91.19 92 GLY A N 1
ATOM 718 C CA . GLY A 1 92 ? -5.959 0.621 11.414 1.00 91.19 92 GLY A CA 1
ATOM 719 C C . GLY A 1 92 ? -5.775 -0.241 10.173 1.00 91.19 92 GLY A C 1
ATOM 720 O O . GLY A 1 92 ? -5.237 -1.346 10.228 1.00 91.19 92 GLY A O 1
ATOM 721 N N . ARG A 1 93 ? -6.261 0.264 9.037 1.00 92.75 93 ARG A N 1
ATOM 722 C CA . ARG A 1 93 ? -6.173 -0.420 7.742 1.00 92.75 93 ARG A CA 1
ATOM 723 C C . ARG A 1 93 ? -4.917 0.039 7.013 1.00 92.75 93 ARG A C 1
ATOM 725 O O . ARG A 1 93 ? -4.758 1.234 6.762 1.00 92.75 93 ARG A O 1
ATOM 732 N N . PHE A 1 94 ? -4.041 -0.887 6.646 1.00 93.25 94 PHE A N 1
ATOM 733 C CA . PHE A 1 94 ? -2.856 -0.612 5.838 1.00 93.25 94 PHE A CA 1
ATOM 734 C C . PHE A 1 94 ? -3.019 -1.231 4.456 1.00 93.25 94 PHE A C 1
ATOM 736 O O . PHE A 1 94 ? -3.381 -2.398 4.338 1.00 93.25 94 PHE A O 1
ATOM 743 N N . VAL A 1 95 ? -2.735 -0.454 3.416 1.00 94.25 95 VAL A N 1
ATOM 744 C CA . VAL A 1 95 ? -2.736 -0.924 2.027 1.00 94.25 95 VAL A CA 1
ATOM 745 C C . VAL A 1 95 ? -1.307 -1.184 1.592 1.00 94.25 95 VAL A C 1
ATOM 747 O O . VAL A 1 95 ? -0.437 -0.328 1.761 1.00 94.25 95 VAL A O 1
ATOM 750 N N . ILE A 1 96 ? -1.074 -2.352 1.011 1.00 92.75 96 ILE A N 1
ATOM 751 C CA . ILE A 1 96 ? 0.231 -2.777 0.522 1.00 92.75 96 ILE A CA 1
ATOM 752 C C . ILE A 1 96 ? 0.135 -2.966 -0.989 1.00 92.75 96 ILE A C 1
ATOM 754 O O . ILE A 1 96 ? -0.801 -3.591 -1.487 1.00 92.75 96 ILE A O 1
ATOM 758 N N . GLN A 1 97 ? 1.105 -2.408 -1.706 1.00 92.50 97 GLN A N 1
ATOM 759 C CA . GLN A 1 97 ? 1.257 -2.564 -3.147 1.00 92.50 97 GLN A CA 1
ATOM 760 C C . GLN A 1 97 ? 2.655 -3.077 -3.466 1.00 92.50 97 GLN A C 1
ATOM 762 O O . GLN A 1 97 ? 3.646 -2.491 -3.031 1.00 92.50 97 GLN A O 1
ATOM 767 N N . ALA A 1 98 ? 2.733 -4.127 -4.265 1.00 90.00 98 ALA A N 1
ATOM 768 C CA . ALA A 1 98 ? 3.937 -4.689 -4.836 1.00 90.00 98 ALA A CA 1
ATOM 769 C C . ALA A 1 98 ? 4.049 -4.274 -6.303 1.00 90.00 98 ALA A C 1
ATOM 771 O O . ALA A 1 98 ? 3.138 -4.442 -7.112 1.00 90.00 98 ALA A O 1
ATOM 772 N N . LYS A 1 99 ? 5.187 -3.679 -6.663 1.00 87.94 99 LYS A N 1
ATOM 773 C CA . LYS A 1 99 ? 5.499 -3.301 -8.039 1.00 87.94 99 LYS A CA 1
ATOM 774 C C . LYS A 1 99 ? 6.928 -3.674 -8.379 1.00 87.94 99 LYS A C 1
ATOM 776 O O . LYS A 1 99 ? 7.889 -3.040 -7.929 1.00 87.94 99 LYS A O 1
ATOM 781 N N . ARG A 1 100 ? 7.068 -4.677 -9.239 1.00 87.94 100 ARG A N 1
ATOM 782 C CA . ARG A 1 100 ? 8.346 -5.005 -9.861 1.00 87.94 100 ARG A CA 1
ATOM 783 C C . ARG A 1 100 ? 8.703 -3.919 -10.878 1.00 87.94 100 ARG A C 1
ATOM 785 O O . ARG A 1 100 ? 7.982 -3.693 -11.847 1.00 87.94 100 ARG A O 1
ATOM 792 N N . TYR A 1 101 ? 9.838 -3.263 -10.666 1.00 88.12 101 TYR A N 1
ATOM 793 C CA . TYR A 1 101 ? 10.407 -2.303 -11.608 1.00 88.12 101 TYR A CA 1
ATOM 794 C C . TYR A 1 101 ? 11.875 -2.646 -11.866 1.00 88.12 101 TYR A C 1
ATOM 796 O O . TYR A 1 101 ? 12.589 -3.057 -10.956 1.00 88.12 101 TYR A O 1
ATOM 804 N N . ASN A 1 102 ? 12.330 -2.424 -13.100 1.00 84.12 102 ASN A N 1
ATOM 805 C CA . ASN A 1 102 ? 13.747 -2.550 -13.477 1.00 84.12 102 ASN A CA 1
ATOM 806 C C . ASN A 1 102 ? 14.469 -1.190 -13.502 1.00 84.12 102 ASN A C 1
ATOM 808 O O . ASN A 1 102 ? 15.691 -1.128 -13.545 1.00 84.12 102 ASN A O 1
ATOM 812 N N . ASN A 1 103 ? 13.704 -0.096 -13.481 1.00 89.38 103 ASN A N 1
ATOM 813 C CA . ASN A 1 103 ? 14.188 1.284 -13.472 1.00 89.38 103 ASN A CA 1
ATOM 814 C C . ASN A 1 103 ? 13.691 2.000 -12.214 1.00 89.38 103 ASN A C 1
ATOM 816 O O . ASN A 1 103 ? 12.898 1.443 -11.453 1.00 89.38 103 ASN A O 1
ATOM 820 N N . ILE A 1 104 ? 14.129 3.244 -12.010 1.00 92.19 104 ILE A N 1
ATOM 821 C CA . ILE A 1 104 ? 13.651 4.102 -10.917 1.00 92.19 104 ILE A CA 1
ATOM 822 C C . ILE A 1 104 ? 12.11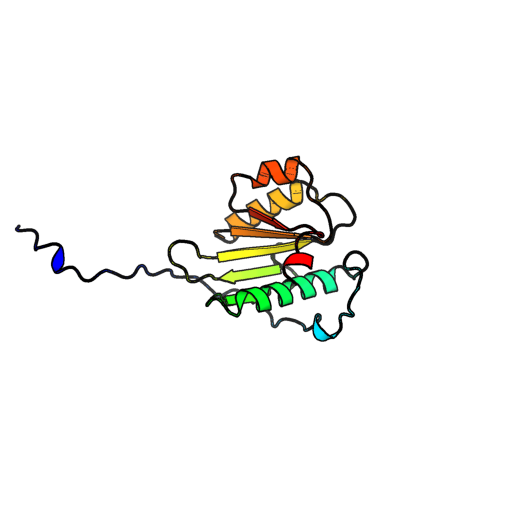8 4.119 -10.899 1.00 92.19 104 ILE A C 1
ATOM 824 O O . ILE A 1 104 ? 11.482 4.338 -11.933 1.00 92.19 104 ILE A O 1
ATOM 828 N N . VAL A 1 105 ? 11.535 3.911 -9.717 1.00 94.38 105 VAL A N 1
ATOM 829 C CA . VAL A 1 105 ? 10.079 3.918 -9.550 1.00 94.38 105 VAL A CA 1
ATOM 830 C C . VAL A 1 105 ? 9.523 5.303 -9.889 1.00 94.38 105 VAL A C 1
ATOM 832 O O . VAL A 1 105 ? 9.951 6.294 -9.277 1.00 94.38 105 VAL A O 1
ATOM 835 N N . PRO A 1 106 ? 8.557 5.401 -10.821 1.00 94.88 106 PRO A N 1
ATOM 836 C CA . PRO A 1 106 ? 7.980 6.680 -11.195 1.00 94.88 106 PRO A CA 1
ATOM 837 C C . PRO A 1 106 ? 7.198 7.281 -10.026 1.00 94.88 106 PRO A C 1
ATOM 839 O O . PRO A 1 106 ? 6.490 6.586 -9.299 1.00 94.88 106 PRO A O 1
ATOM 842 N N . THR A 1 107 ? 7.262 8.603 -9.872 1.00 95.88 107 THR A N 1
ATOM 843 C CA . THR A 1 107 ? 6.521 9.316 -8.817 1.00 95.88 107 THR A CA 1
ATOM 844 C C . THR A 1 107 ? 5.007 9.138 -8.937 1.00 95.88 107 THR A C 1
ATOM 846 O O . THR A 1 107 ? 4.305 9.243 -7.933 1.00 95.88 107 THR A O 1
ATOM 849 N N . SER A 1 108 ? 4.492 8.828 -10.134 1.00 96.25 108 SER A N 1
ATOM 850 C CA . SER A 1 108 ? 3.083 8.468 -10.321 1.00 96.25 108 SER A CA 1
ATOM 851 C C . SER A 1 108 ? 2.684 7.262 -9.476 1.00 96.25 108 SER A C 1
ATOM 853 O O . SER A 1 108 ? 1.681 7.356 -8.793 1.00 96.25 108 SER A O 1
ATOM 855 N N . ALA A 1 109 ? 3.506 6.210 -9.385 1.00 94.81 109 ALA A N 1
ATOM 856 C CA . ALA A 1 109 ? 3.176 5.023 -8.592 1.00 94.81 109 ALA A CA 1
ATOM 857 C C . ALA A 1 109 ? 2.957 5.354 -7.103 1.00 94.81 109 ALA A C 1
ATOM 859 O O . ALA A 1 109 ? 2.040 4.840 -6.470 1.00 94.81 109 ALA A O 1
ATOM 860 N N . VAL A 1 110 ? 3.755 6.271 -6.543 1.00 96.06 110 VAL A N 1
ATOM 861 C CA . VAL A 1 110 ? 3.587 6.720 -5.148 1.00 96.06 110 VAL A CA 1
ATOM 862 C C . VAL A 1 110 ? 2.327 7.576 -4.975 1.00 96.06 110 VAL A C 1
ATOM 864 O O . VAL A 1 110 ? 1.657 7.511 -3.945 1.00 96.06 110 VAL A O 1
ATOM 867 N N . ARG A 1 111 ? 1.993 8.396 -5.978 1.00 96.38 111 ARG A N 1
ATOM 868 C CA . ARG A 1 111 ? 0.761 9.200 -5.984 1.00 96.38 111 ARG A CA 1
ATOM 869 C C . ARG A 1 111 ? -0.479 8.323 -6.123 1.00 96.38 111 ARG A C 1
ATOM 871 O O . ARG A 1 111 ? -1.465 8.582 -5.439 1.00 96.38 111 ARG A O 1
ATOM 878 N N . ASP A 1 112 ? -0.400 7.292 -6.952 1.00 95.62 112 ASP A N 1
ATOM 879 C CA . ASP A 1 112 ? -1.468 6.325 -7.169 1.00 95.62 112 ASP A CA 1
ATOM 880 C C . ASP A 1 112 ? -1.732 5.545 -5.880 1.00 95.62 112 ASP A C 1
ATOM 882 O O . ASP A 1 112 ? -2.876 5.515 -5.436 1.00 95.62 112 ASP A O 1
ATOM 886 N N . LEU A 1 113 ? -0.683 5.060 -5.193 1.00 95.94 113 LEU A N 1
ATOM 887 C CA . LEU A 1 113 ? -0.815 4.470 -3.854 1.00 95.94 113 LEU A CA 1
ATOM 888 C C . LEU A 1 113 ? -1.553 5.410 -2.895 1.00 95.94 113 LEU A C 1
ATOM 890 O O . LEU A 1 113 ? -2.451 4.982 -2.175 1.00 95.94 113 LEU A O 1
ATOM 894 N N . TYR A 1 114 ? -1.192 6.695 -2.875 1.00 95.75 114 TYR A N 1
ATOM 895 C CA . TYR A 1 114 ? -1.862 7.660 -2.005 1.00 95.75 114 TYR A CA 1
ATOM 896 C C . TYR A 1 114 ? -3.353 7.806 -2.341 1.00 95.75 114 TYR A C 1
ATOM 898 O O . TYR A 1 114 ? -4.184 7.861 -1.436 1.00 95.75 114 TYR A O 1
ATOM 906 N N . GLY A 1 115 ? -3.706 7.817 -3.629 1.00 95.00 115 GLY A N 1
ATOM 907 C CA . GLY A 1 115 ? -5.097 7.777 -4.079 1.00 95.00 115 GLY A CA 1
ATOM 908 C C . GLY A 1 115 ? -5.820 6.509 -3.616 1.00 95.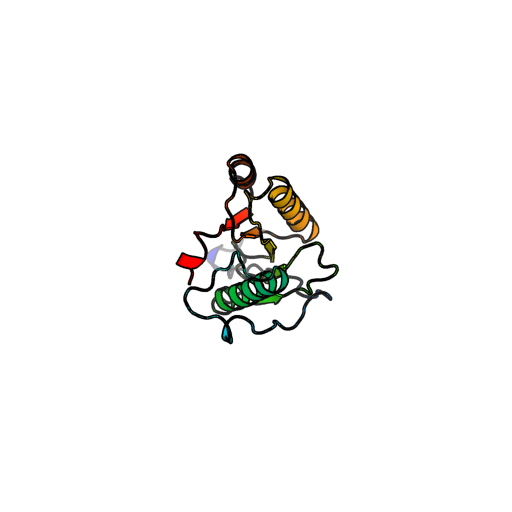00 115 GLY A C 1
ATOM 909 O O . GLY A 1 115 ? -6.919 6.597 -3.068 1.00 95.00 115 GLY A O 1
ATOM 910 N N . THR A 1 116 ? -5.176 5.348 -3.751 1.00 94.38 116 THR A N 1
ATOM 911 C CA . THR A 1 116 ? -5.700 4.059 -3.285 1.00 94.38 116 THR A CA 1
ATOM 912 C C . THR A 1 116 ? -5.924 4.054 -1.776 1.00 94.38 116 THR A C 1
ATOM 914 O O . THR A 1 116 ? -6.977 3.617 -1.324 1.00 94.38 116 THR A O 1
ATOM 917 N N . MET A 1 117 ? -5.005 4.606 -0.979 1.00 95.31 117 MET A N 1
ATOM 918 C CA . MET A 1 117 ? -5.194 4.721 0.471 1.00 95.31 117 MET A CA 1
ATOM 919 C C . MET A 1 117 ? -6.456 5.508 0.821 1.00 95.31 117 MET A C 1
ATOM 921 O O . MET A 1 117 ? -7.212 5.092 1.694 1.00 95.31 117 MET A O 1
ATOM 925 N N . MET A 1 118 ? -6.702 6.629 0.137 1.00 94.00 118 MET A N 1
ATOM 926 C CA . MET A 1 118 ? -7.899 7.437 0.377 1.00 94.00 118 MET A CA 1
ATOM 927 C C . MET A 1 118 ? -9.175 6.693 -0.034 1.00 94.00 118 MET A C 1
ATOM 929 O O . MET A 1 118 ? -10.169 6.757 0.683 1.00 94.00 118 MET A O 1
ATOM 933 N N . ALA A 1 119 ? -9.142 5.964 -1.155 1.00 91.44 119 ALA A N 1
ATOM 934 C CA . ALA A 1 119 ? -10.275 5.168 -1.628 1.00 91.44 119 ALA A CA 1
ATOM 935 C C . ALA A 1 119 ? -10.606 3.992 -0.691 1.00 91.44 119 ALA A C 1
ATOM 937 O O . ALA A 1 119 ? -11.775 3.686 -0.473 1.00 91.44 119 ALA A O 1
ATOM 938 N N . GLU A 1 120 ? -9.583 3.362 -0.116 1.00 90.69 120 GLU A N 1
ATOM 939 C CA . GLU A 1 120 ? -9.708 2.218 0.794 1.00 90.69 120 GLU A CA 1
ATOM 940 C C . GLU A 1 120 ? -9.949 2.628 2.258 1.00 90.69 120 GLU A C 1
ATOM 942 O O . GLU A 1 120 ? -10.198 1.767 3.100 1.00 90.69 120 GLU A O 1
ATOM 947 N N . GLY A 1 121 ? -9.846 3.920 2.593 1.00 91.69 121 GLY A N 1
ATOM 948 C CA . GLY A 1 121 ? -9.888 4.392 3.982 1.00 91.69 121 GLY A CA 1
ATOM 949 C C . GLY A 1 121 ? -8.690 3.915 4.811 1.00 91.69 121 GLY A C 1
ATOM 950 O O . GLY A 1 121 ? -8.818 3.669 6.008 1.00 91.69 121 GLY A O 1
ATOM 951 N N . ALA A 1 122 ? -7.53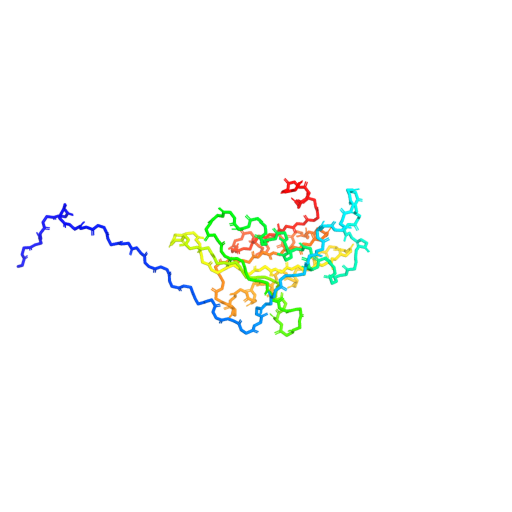6 3.735 4.168 1.00 93.81 122 ALA A N 1
ATOM 952 C CA . ALA A 1 122 ? -6.325 3.229 4.792 1.00 93.81 122 ALA A CA 1
ATOM 953 C C . ALA A 1 122 ? -5.578 4.324 5.565 1.00 93.81 122 ALA A C 1
ATOM 955 O O . ALA A 1 122 ? -5.328 5.420 5.060 1.00 93.81 122 ALA A O 1
ATOM 956 N N . ASN A 1 123 ? -5.148 3.988 6.779 1.00 93.94 123 ASN A N 1
ATOM 957 C CA . ASN A 1 123 ? -4.341 4.844 7.643 1.00 93.94 123 ASN A CA 1
ATOM 958 C C . ASN A 1 123 ? -2.884 4.912 7.181 1.00 93.94 123 ASN A C 1
ATOM 960 O O . ASN A 1 123 ? -2.200 5.890 7.473 1.00 93.94 123 ASN A O 1
ATOM 964 N N . LYS A 1 124 ? -2.411 3.878 6.475 1.00 94.56 124 LYS A N 1
ATOM 965 C CA . LYS A 1 124 ? -1.035 3.766 5.989 1.00 94.56 124 LYS A CA 1
ATOM 966 C C . LYS A 1 124 ? -0.982 3.056 4.640 1.00 94.56 124 LYS A C 1
ATOM 968 O O . LYS A 1 124 ? -1.740 2.121 4.396 1.00 94.56 124 LYS A O 1
ATOM 973 N N . GLY A 1 125 ? -0.075 3.496 3.778 1.00 95.44 125 GLY A N 1
ATOM 974 C CA . GLY A 1 125 ? 0.248 2.843 2.514 1.00 95.44 125 GLY A CA 1
ATOM 975 C C . GLY A 1 125 ? 1.679 2.343 2.514 1.00 95.44 125 GLY A C 1
ATOM 976 O O . GLY A 1 125 ? 2.571 2.986 3.069 1.00 95.44 125 GLY A O 1
ATOM 977 N N . ILE A 1 126 ? 1.911 1.204 1.881 1.00 94.50 126 ILE A N 1
ATOM 978 C CA . ILE A 1 126 ? 3.226 0.591 1.775 1.00 94.50 126 ILE A CA 1
ATOM 979 C C . ILE A 1 126 ? 3.471 0.244 0.310 1.00 94.50 126 ILE A C 1
ATOM 981 O O . ILE A 1 126 ? 2.731 -0.551 -0.261 1.00 94.50 126 ILE A O 1
ATOM 985 N N . LEU A 1 127 ? 4.498 0.845 -0.299 1.00 94.12 127 LEU A N 1
ATOM 986 C CA . LEU A 1 127 ? 4.907 0.528 -1.668 1.00 94.12 127 LEU A CA 1
ATOM 987 C C . LEU A 1 127 ? 6.192 -0.287 -1.658 1.00 94.12 127 LEU A C 1
ATOM 989 O O . LEU A 1 127 ? 7.230 0.162 -1.159 1.00 94.12 127 LEU A O 1
ATOM 993 N N . VAL A 1 128 ? 6.101 -1.461 -2.265 1.00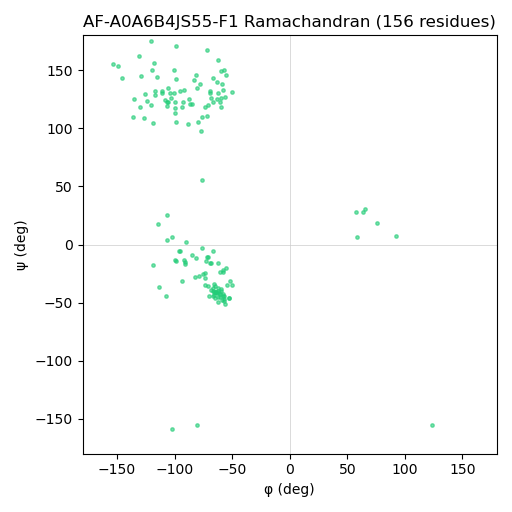 92.56 128 VAL A N 1
ATOM 994 C CA . VAL A 1 128 ? 7.134 -2.482 -2.330 1.00 92.56 128 VAL A CA 1
ATOM 995 C C . VAL A 1 128 ? 7.668 -2.606 -3.732 1.00 92.56 128 VAL A C 1
ATOM 997 O O . VAL A 1 128 ? 6.907 -2.719 -4.687 1.00 92.56 128 VAL A O 1
ATOM 1000 N N . THR A 1 129 ? 8.988 -2.590 -3.873 1.00 90.94 129 THR A N 1
ATOM 1001 C CA . THR A 1 129 ? 9.625 -2.766 -5.174 1.00 90.94 129 THR A CA 1
ATOM 1002 C C . THR A 1 129 ? 10.984 -3.443 -5.061 1.00 90.94 129 THR A C 1
ATOM 1004 O O . THR A 1 129 ? 11.687 -3.301 -4.061 1.00 90.94 129 THR A O 1
ATOM 1007 N N . THR A 1 130 ? 11.378 -4.116 -6.139 1.00 87.38 130 THR A N 1
ATOM 1008 C CA . THR A 1 130 ? 12.743 -4.599 -6.389 1.00 87.38 130 THR A CA 1
ATOM 1009 C C . THR A 1 130 ? 13.722 -3.475 -6.745 1.00 87.38 130 THR A C 1
ATOM 1011 O O . THR A 1 130 ? 14.930 -3.689 -6.730 1.00 87.38 130 THR A O 1
ATOM 1014 N N . SER A 1 131 ? 13.222 -2.279 -7.073 1.00 89.94 131 SER A N 1
ATOM 1015 C CA . SER A 1 131 ? 14.020 -1.140 -7.544 1.00 89.94 131 SER A CA 1
ATOM 1016 C C . SER A 1 131 ? 14.256 -0.081 -6.455 1.00 89.94 131 SER A C 1
ATOM 1018 O O . SER A 1 131 ? 14.155 -0.342 -5.256 1.00 89.94 131 SER A O 1
ATOM 1020 N N . TYR A 1 132 ? 14.574 1.142 -6.877 1.00 91.06 132 TYR A N 1
ATOM 1021 C CA . TYR A 1 132 ? 14.854 2.299 -6.037 1.00 91.06 132 TYR A CA 1
ATOM 1022 C C . TYR A 1 132 ? 13.867 3.438 -6.305 1.00 91.06 132 TYR A C 1
ATOM 1024 O O . TYR A 1 132 ? 13.386 3.635 -7.425 1.00 91.06 132 TYR A O 1
ATOM 1032 N N . PHE A 1 133 ? 13.608 4.235 -5.270 1.00 94.00 133 PHE A N 1
ATOM 1033 C CA . PHE A 1 133 ? 12.782 5.434 -5.360 1.00 94.00 133 PHE A CA 1
ATOM 1034 C C . PHE A 1 133 ? 13.640 6.662 -5.661 1.00 94.00 133 PHE A C 1
ATOM 1036 O O . PHE A 1 133 ? 14.664 6.896 -5.021 1.00 94.00 133 PHE A O 1
ATOM 1043 N N . GLY A 1 134 ? 13.206 7.470 -6.629 1.00 94.38 134 GLY A N 1
ATOM 1044 C CA . GLY A 1 134 ? 13.832 8.757 -6.920 1.00 94.38 134 GLY A CA 1
ATOM 1045 C C . GLY A 1 134 ? 13.550 9.805 -5.838 1.00 94.38 134 GLY A C 1
ATOM 1046 O O . GLY A 1 134 ? 12.650 9.645 -5.010 1.00 94.38 134 GLY A O 1
ATOM 1047 N N . LYS A 1 135 ? 14.290 10.920 -5.883 1.00 95.81 135 LYS A N 1
ATOM 1048 C CA . LYS A 1 135 ? 14.141 12.043 -4.942 1.00 95.81 135 LYS A CA 1
ATOM 1049 C C . LYS A 1 135 ? 12.697 12.538 -4.848 1.00 95.81 135 LYS A C 1
ATOM 1051 O O . LYS A 1 135 ? 12.183 12.688 -3.748 1.00 95.81 135 LYS A O 1
ATOM 1056 N N . ASP A 1 136 ? 12.033 12.717 -5.985 1.00 95.81 136 ASP A N 1
ATOM 1057 C CA . ASP A 1 136 ? 10.665 13.243 -6.038 1.00 95.81 136 ASP A CA 1
ATOM 1058 C C . ASP A 1 136 ? 9.649 12.298 -5.382 1.00 95.81 136 ASP A C 1
ATOM 1060 O O . ASP A 1 136 ? 8.714 12.741 -4.717 1.00 95.81 136 ASP A O 1
ATOM 1064 N N . SER A 1 137 ? 9.857 10.987 -5.526 1.00 95.50 137 SER A N 1
ATOM 1065 C CA . SER A 1 137 ? 9.050 9.953 -4.873 1.00 95.50 137 SER A CA 1
ATOM 1066 C C . SER A 1 137 ? 9.227 9.987 -3.351 1.00 95.50 137 SER A C 1
ATOM 1068 O O . SER A 1 137 ? 8.241 9.938 -2.617 1.00 95.50 137 SER A O 1
ATOM 1070 N N . MET A 1 138 ? 10.469 10.134 -2.876 1.00 94.44 138 MET A N 1
ATOM 1071 C CA . MET A 1 138 ? 10.774 10.256 -1.445 1.00 94.44 138 MET A CA 1
ATOM 1072 C C . MET A 1 138 ? 10.229 11.558 -0.843 1.00 94.44 138 MET A C 1
ATOM 1074 O O . MET A 1 138 ? 9.601 11.524 0.212 1.00 94.44 138 MET A O 1
ATOM 1078 N N . GLU A 1 139 ? 10.405 12.693 -1.526 1.00 96.50 139 GLU A N 1
ATOM 1079 C CA . GLU A 1 139 ? 9.856 13.989 -1.099 1.00 96.50 139 GLU A CA 1
ATOM 1080 C C . GLU A 1 139 ? 8.327 13.957 -1.041 1.00 96.50 139 GLU A C 1
ATOM 1082 O O . GLU A 1 139 ? 7.729 14.434 -0.078 1.00 96.50 139 GLU A O 1
ATOM 1087 N N . PHE A 1 140 ? 7.670 13.329 -2.022 1.00 95.88 140 PHE A N 1
ATOM 1088 C CA . PHE A 1 140 ? 6.220 13.180 -1.982 1.00 95.88 140 PHE A CA 1
ATOM 1089 C C . PHE A 1 140 ? 5.750 12.356 -0.771 1.00 95.88 140 PHE A C 1
ATOM 1091 O O . PHE A 1 140 ? 4.715 12.691 -0.190 1.00 95.88 140 PHE A O 1
ATOM 1098 N N . ALA A 1 141 ? 6.487 11.311 -0.382 1.00 96.44 141 ALA A N 1
ATOM 1099 C CA . ALA A 1 141 ? 6.128 10.425 0.726 1.00 96.44 141 ALA A CA 1
ATOM 1100 C C . ALA A 1 141 ? 6.439 10.998 2.123 1.00 96.44 141 ALA A C 1
ATOM 1102 O O . ALA A 1 141 ? 5.748 10.645 3.072 1.00 96.44 141 ALA A O 1
ATOM 1103 N N . LYS A 1 142 ? 7.431 11.889 2.257 1.00 93.25 142 LYS A N 1
ATOM 1104 C CA . LYS A 1 142 ? 8.010 12.355 3.536 1.00 93.25 142 LYS A CA 1
ATOM 1105 C C . LYS A 1 142 ? 7.007 12.834 4.595 1.00 93.25 142 LYS A C 1
ATOM 1107 O O . LYS A 1 142 ? 7.241 12.641 5.782 1.00 93.25 142 LYS A O 1
ATOM 1112 N N . GLU A 1 143 ? 5.909 13.454 4.180 1.00 91.19 143 GLU A N 1
ATOM 1113 C CA . GLU A 1 143 ? 4.880 14.003 5.083 1.00 91.19 143 GLU A CA 1
ATOM 1114 C C . GLU A 1 143 ? 3.535 13.279 4.960 1.00 91.19 143 GLU A C 1
ATOM 1116 O O . GLU A 1 143 ? 2.489 13.796 5.346 1.00 91.19 143 GLU A O 1
ATOM 1121 N N . LYS A 1 144 ? 3.543 12.083 4.373 1.00 95.56 144 LYS A N 1
ATOM 1122 C CA . LYS A 1 144 ? 2.354 11.254 4.186 1.00 95.56 144 LYS A CA 1
ATOM 1123 C C . LYS A 1 144 ? 2.538 9.951 4.949 1.00 95.56 144 LYS A C 1
ATOM 1125 O O . LYS A 1 144 ? 3.673 9.528 5.162 1.00 95.56 144 LYS A O 1
ATOM 1130 N N . PRO A 1 145 ? 1.450 9.267 5.327 1.00 95.38 145 PRO A N 1
ATOM 1131 C CA . PRO A 1 145 ? 1.548 7.954 5.948 1.00 95.38 145 PRO A CA 1
ATOM 1132 C C . PRO A 1 145 ? 1.865 6.878 4.894 1.00 95.38 145 PRO A C 1
ATOM 1134 O O . PRO A 1 145 ? 1.136 5.908 4.722 1.00 95.38 145 PRO A O 1
ATOM 1137 N N . ILE A 1 146 ? 2.957 7.072 4.154 1.00 96.25 146 ILE A N 1
ATOM 1138 C CA . ILE A 1 146 ? 3.453 6.188 3.106 1.00 96.25 146 ILE A CA 1
ATOM 1139 C C . ILE A 1 146 ? 4.818 5.671 3.536 1.00 96.25 146 ILE A C 1
ATOM 1141 O O . ILE A 1 146 ? 5.716 6.436 3.879 1.00 96.25 146 ILE A O 1
ATOM 1145 N N . THR A 1 147 ? 4.993 4.360 3.483 1.00 94.25 147 THR A N 1
ATOM 1146 C CA . THR A 1 147 ? 6.288 3.709 3.635 1.00 94.25 147 THR A CA 1
ATOM 1147 C C . THR A 1 147 ? 6.749 3.207 2.274 1.00 94.25 147 THR A C 1
ATOM 1149 O O . THR A 1 147 ? 6.054 2.440 1.612 1.00 94.25 147 THR A O 1
ATOM 1152 N N . LEU A 1 148 ? 7.923 3.667 1.851 1.00 93.75 148 LEU A N 1
ATOM 1153 C CA . LEU A 1 148 ? 8.580 3.223 0.629 1.00 93.75 148 LEU A CA 1
ATOM 1154 C C . LEU A 1 148 ? 9.643 2.198 1.002 1.00 93.75 148 LEU A C 1
ATOM 1156 O O . LEU A 1 148 ? 10.542 2.504 1.783 1.00 93.75 148 LEU A O 1
ATOM 1160 N N . MET A 1 149 ? 9.560 1.002 0.438 1.00 91.00 149 MET A N 1
ATOM 1161 C CA . MET A 1 149 ? 10.543 -0.045 0.680 1.00 91.00 149 MET A CA 1
ATOM 1162 C C . MET A 1 149 ? 11.071 -0.560 -0.665 1.00 91.00 149 MET A C 1
ATOM 1164 O O . MET A 1 149 ? 10.353 -1.160 -1.469 1.00 91.00 149 MET A O 1
ATOM 1168 N N . GLY A 1 150 ? 12.331 -0.220 -0.947 1.00 84.81 150 GLY A N 1
ATOM 1169 C CA . GLY A 1 150 ? 13.033 -0.557 -2.190 1.00 84.81 150 GLY A CA 1
ATOM 1170 C C . GLY A 1 150 ? 13.932 -1.780 -2.038 1.00 84.81 150 GLY A C 1
ATOM 1171 O O . GLY A 1 150 ? 14.166 -2.230 -0.919 1.00 84.81 150 GLY A O 1
ATOM 1172 N N . GLY A 1 151 ? 14.475 -2.287 -3.147 1.00 69.69 151 GLY A N 1
ATOM 1173 C CA . GLY A 1 151 ? 15.130 -3.603 -3.235 1.00 69.69 151 GLY A CA 1
ATOM 1174 C C . GLY A 1 151 ? 16.226 -3.877 -2.196 1.00 69.69 151 GLY A C 1
ATOM 1175 O O . GLY A 1 151 ? 16.368 -5.008 -1.736 1.00 69.69 151 GLY A O 1
ATOM 1176 N N . PHE A 1 152 ? 16.952 -2.847 -1.752 1.00 54.88 152 PHE A N 1
ATOM 1177 C CA . PHE A 1 152 ? 17.979 -2.980 -0.711 1.00 54.88 152 PHE A CA 1
ATOM 1178 C C . PHE A 1 152 ? 17.406 -3.188 0.706 1.00 54.88 152 PHE A C 1
ATOM 1180 O O . PHE A 1 152 ? 18.044 -3.819 1.539 1.00 54.88 152 PHE A O 1
ATOM 1187 N N . LEU A 1 153 ? 16.205 -2.672 0.991 1.00 50.34 153 LEU A N 1
ATOM 1188 C CA . LEU A 1 153 ? 15.628 -2.653 2.341 1.00 50.34 153 LEU A CA 1
ATOM 1189 C C . LEU A 1 153 ? 14.955 -3.977 2.738 1.00 50.34 153 LEU A C 1
ATOM 1191 O O . LEU A 1 153 ? 14.945 -4.304 3.919 1.00 50.34 153 LEU A O 1
ATOM 1195 N N . TRP A 1 154 ? 14.442 -4.766 1.789 1.00 54.22 154 TRP A N 1
ATOM 1196 C CA . TRP A 1 154 ? 13.752 -6.031 2.100 1.00 54.22 154 TRP A CA 1
ATOM 1197 C C . TRP A 1 154 ? 14.691 -7.151 2.538 1.00 54.22 154 TRP A C 1
ATOM 1199 O O . TRP A 1 154 ? 14.348 -7.906 3.437 1.00 54.22 154 TRP A O 1
ATOM 1209 N N . HIS A 1 155 ? 15.901 -7.199 1.975 1.00 51.50 155 HIS A N 1
ATOM 1210 C CA . HIS A 1 155 ? 16.944 -8.161 2.355 1.00 51.50 155 HIS A CA 1
ATOM 1211 C C . HIS A 1 155 ? 17.486 -7.944 3.778 1.00 51.50 155 HIS A C 1
ATOM 1213 O O . HIS A 1 155 ? 18.352 -8.681 4.215 1.00 51.50 155 HIS A O 1
ATOM 1219 N N . THR A 1 156 ? 17.077 -6.876 4.472 1.00 41.75 156 THR A N 1
ATOM 1220 C CA . THR A 1 156 ? 17.455 -6.641 5.880 1.00 41.75 156 THR A CA 1
ATOM 1221 C C . THR A 1 156 ? 16.336 -7.051 6.844 1.00 41.75 156 THR A C 1
ATOM 1223 O O . THR A 1 156 ? 16.561 -7.141 8.047 1.00 41.75 156 THR A O 1
ATOM 1226 N N . ILE A 1 157 ? 15.124 -7.277 6.326 1.00 46.78 157 ILE A N 1
ATOM 1227 C CA . ILE A 1 157 ? 13.959 -7.757 7.086 1.00 46.78 157 ILE A CA 1
ATOM 1228 C C . ILE A 1 157 ? 13.840 -9.296 6.959 1.00 46.78 157 ILE A C 1
ATOM 1230 O O . ILE A 1 157 ? 13.016 -9.904 7.638 1.00 46.78 157 ILE A O 1
ATOM 1234 N N . TYR A 1 158 ? 14.690 -9.920 6.133 1.00 41.22 158 TYR A N 1
ATOM 1235 C CA . TYR A 1 158 ? 14.829 -11.364 5.931 1.00 41.22 158 TYR A CA 1
ATOM 1236 C C . TYR A 1 158 ? 16.284 -11.797 6.099 1.00 41.22 158 TYR A C 1
ATOM 1238 O O . TYR A 1 158 ? 17.157 -11.044 5.615 1.00 41.22 158 TYR A O 1
#

Sequence (158 aa):
MSAGPLSELAPIRPILDLNRNDSRFVTPIEVLNNLEEGTNLAEMDWEDFEHLVRELFEKIFSGENCEVKVTQASRDCGVDAIAFDPDVIRGGRFVIQAKRYNNIVPTSAVRDLYGTMMAEGANKGILVTTSYFGKDSMEFAKEKPITLMGGFLWHTIY